Protein AF-A0A519I1E0-F1 (afdb_monomer_lite)

Radius of gyration: 13.73 Å; chains: 1; bounding box: 35×23×40 Å

Secondary structure (DSSP, 8-state):
----PPPHHHHHHHHHHH-TT---EEEEE-TTS-EEEE----GGGEETTTEE-HHHHHHHHHHHHHHHT-

pLDDT: mean 92.92, std 9.84, range [39.12, 97.94]

Foldseek 3Di:
DPPPQDDLVRLQVVCCVVPVVAQKGWDDADPVLQTDIDHDDDPVQDDPPGDGDPVVVVSRVVSRVVSSVD

Structure (mmCIF, N/CA/C/O backbone):
data_AF-A0A519I1E0-F1
#
_entry.id   AF-A0A519I1E0-F1
#
loop_
_atom_site.group_PDB
_atom_site.id
_atom_site.type_symbol
_atom_site.label_atom_id
_atom_site.label_alt_id
_atom_site.label_comp_id
_atom_site.label_asym_id
_atom_site.label_entity_id
_atom_site.label_seq_id
_atom_site.pdbx_PDB_ins_code
_atom_site.Cartn_x
_atom_site.Cartn_y
_atom_site.Cartn_z
_atom_site.occupancy
_atom_site.B_iso_or_equiv
_atom_site.auth_seq_id
_atom_site.auth_comp_id
_atom_site.auth_asym_id
_atom_site.auth_atom_id
_atom_site.pdbx_PDB_model_num
ATOM 1 N N . MET A 1 1 ? 24.081 0.880 -21.069 1.00 39.12 1 MET A N 1
ATOM 2 C CA . MET A 1 1 ? 23.262 -0.198 -20.486 1.00 39.12 1 MET A CA 1
ATOM 3 C C . MET A 1 1 ? 21.918 0.442 -20.230 1.00 39.12 1 MET A C 1
ATOM 5 O O . MET A 1 1 ? 21.868 1.362 -19.429 1.00 39.12 1 MET A O 1
ATOM 9 N N . THR A 1 2 ? 20.903 0.126 -21.029 1.00 48.09 2 THR A N 1
ATOM 10 C CA . THR A 1 2 ? 19.559 0.663 -20.793 1.00 48.09 2 THR A CA 1
ATOM 11 C C . THR A 1 2 ? 19.041 -0.062 -19.563 1.00 48.09 2 THR A C 1
ATOM 13 O O . THR A 1 2 ? 18.803 -1.265 -19.640 1.00 48.09 2 THR A O 1
ATOM 16 N N . GLU A 1 3 ? 18.991 0.614 -18.418 1.00 65.69 3 GLU A N 1
ATOM 17 C CA . GLU A 1 3 ? 18.347 0.048 -17.238 1.00 65.69 3 GLU A CA 1
ATOM 18 C C . GLU A 1 3 ? 16.874 -0.142 -17.585 1.00 65.69 3 GLU A C 1
ATOM 20 O O . GLU A 1 3 ? 16.152 0.813 -17.870 1.00 65.69 3 GLU A O 1
ATOM 25 N N . HIS A 1 4 ? 16.465 -1.401 -17.701 1.00 76.19 4 HIS A N 1
ATOM 26 C CA . HIS A 1 4 ? 15.080 -1.742 -17.947 1.00 76.19 4 HIS A CA 1
ATOM 27 C C . HIS A 1 4 ? 14.348 -1.609 -16.616 1.00 76.19 4 HIS A C 1
ATOM 29 O O . HIS A 1 4 ? 14.401 -2.517 -15.791 1.00 76.19 4 HIS A O 1
ATOM 35 N N . ARG A 1 5 ? 13.737 -0.443 -16.391 1.00 82.62 5 ARG A N 1
ATOM 36 C CA . ARG A 1 5 ? 12.877 -0.224 -15.231 1.00 82.62 5 ARG A CA 1
ATOM 37 C C . ARG A 1 5 ? 11.568 -0.995 -15.430 1.00 82.62 5 ARG A C 1
ATOM 39 O O . ARG A 1 5 ? 10.977 -0.855 -16.507 1.00 82.62 5 ARG A O 1
ATOM 46 N N . PRO A 1 6 ? 11.111 -1.765 -14.431 1.00 91.25 6 PRO A N 1
ATOM 47 C CA . PRO A 1 6 ? 9.825 -2.438 -14.502 1.00 91.25 6 PRO A CA 1
ATOM 48 C C . PRO A 1 6 ? 8.678 -1.447 -14.716 1.00 91.25 6 PRO A C 1
ATOM 50 O O . PRO A 1 6 ? 8.670 -0.335 -14.183 1.00 91.25 6 PRO A O 1
ATOM 53 N N . THR A 1 7 ? 7.682 -1.859 -15.488 1.00 93.50 7 THR A N 1
ATOM 54 C CA . THR A 1 7 ? 6.433 -1.111 -15.643 1.00 93.50 7 THR A CA 1
ATOM 55 C C . THR A 1 7 ? 5.541 -1.267 -14.411 1.00 93.50 7 THR A C 1
ATOM 57 O O . THR A 1 7 ? 5.662 -2.225 -13.644 1.00 93.50 7 THR A O 1
ATOM 60 N N . HIS A 1 8 ? 4.570 -0.361 -14.260 1.00 95.25 8 HIS A N 1
ATOM 61 C CA . HIS A 1 8 ? 3.522 -0.477 -13.238 1.00 95.25 8 HIS A CA 1
ATOM 62 C C . HIS A 1 8 ? 2.850 -1.856 -13.249 1.00 95.25 8 HIS A C 1
ATOM 64 O O . HIS A 1 8 ? 2.733 -2.493 -12.205 1.00 95.25 8 HIS A O 1
ATOM 70 N N . ALA A 1 9 ? 2.483 -2.357 -14.432 1.00 95.44 9 ALA A N 1
ATOM 71 C CA . ALA A 1 9 ? 1.811 -3.645 -14.572 1.00 95.44 9 ALA A CA 1
ATOM 72 C C . ALA A 1 9 ? 2.693 -4.823 -14.129 1.00 95.44 9 ALA A C 1
ATOM 74 O O . ALA A 1 9 ? 2.195 -5.756 -13.500 1.00 95.44 9 ALA A O 1
ATOM 75 N N . GLU A 1 10 ? 3.992 -4.781 -14.431 1.00 95.44 10 GLU A N 1
ATOM 76 C CA . GLU A 1 10 ? 4.944 -5.815 -14.014 1.00 95.44 10 GLU A CA 1
ATOM 77 C C . GLU A 1 10 ? 5.130 -5.823 -12.495 1.00 95.44 10 GLU A C 1
ATOM 79 O O . GLU A 1 10 ? 5.064 -6.889 -11.885 1.00 95.44 10 GLU A O 1
ATOM 84 N N . LEU A 1 11 ? 5.276 -4.652 -11.869 1.00 94.94 11 LEU A N 1
ATOM 85 C CA . LEU A 1 11 ? 5.416 -4.548 -10.414 1.00 94.94 11 LEU A CA 1
ATOM 86 C C . LEU A 1 11 ? 4.121 -4.902 -9.676 1.00 94.94 11 LEU A C 1
ATOM 88 O O . LEU A 1 11 ? 4.162 -5.616 -8.675 1.00 94.94 11 LEU A O 1
ATOM 92 N N . ALA A 1 12 ? 2.963 -4.479 -10.185 1.00 95.12 12 ALA A N 1
ATOM 93 C CA . ALA A 1 12 ? 1.671 -4.855 -9.618 1.00 95.12 12 ALA A CA 1
ATOM 94 C C . ALA A 1 12 ? 1.437 -6.375 -9.699 1.00 95.12 12 ALA A C 1
ATOM 96 O O . ALA A 1 12 ? 0.996 -6.989 -8.724 1.00 95.12 12 ALA A O 1
ATOM 97 N N . ALA A 1 13 ? 1.774 -6.999 -10.834 1.00 95.31 13 ALA A N 1
ATOM 98 C CA . ALA A 1 13 ? 1.693 -8.450 -10.996 1.00 95.31 13 ALA A CA 1
ATOM 99 C C . ALA A 1 13 ? 2.676 -9.185 -10.073 1.00 95.31 13 ALA A C 1
ATOM 101 O O . ALA A 1 13 ? 2.310 -10.189 -9.461 1.00 95.31 13 ALA A O 1
ATOM 102 N N . PHE A 1 14 ? 3.896 -8.664 -9.934 1.00 94.19 14 PHE A N 1
ATOM 103 C CA . PHE A 1 14 ? 4.906 -9.199 -9.029 1.00 94.19 14 PHE A CA 1
ATOM 104 C C . PHE A 1 14 ? 4.438 -9.161 -7.566 1.0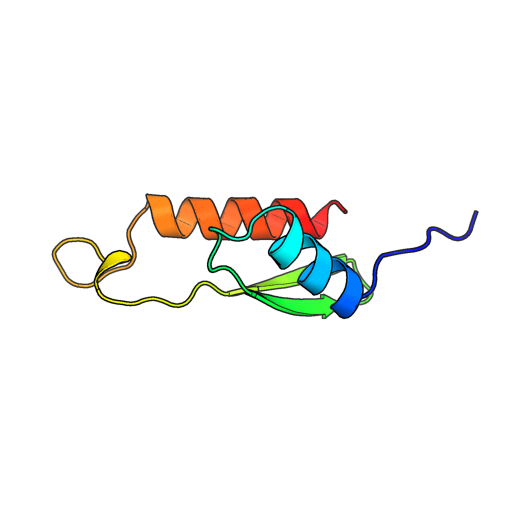0 94.19 14 PHE A C 1
ATOM 106 O O . PHE A 1 14 ? 4.499 -10.181 -6.881 1.00 94.19 14 PHE A O 1
ATOM 113 N N . LEU A 1 15 ? 3.900 -8.028 -7.094 1.00 94.62 15 LEU A N 1
ATOM 114 C CA . LEU A 1 15 ? 3.389 -7.907 -5.724 1.00 94.62 15 LEU A CA 1
ATOM 115 C C . LEU A 1 15 ? 2.279 -8.922 -5.434 1.00 94.62 15 LEU A C 1
ATOM 117 O O . LEU A 1 15 ? 2.269 -9.527 -4.363 1.00 94.62 15 LEU A O 1
ATOM 121 N N . LEU A 1 16 ? 1.370 -9.136 -6.389 1.00 94.19 16 LEU A N 1
ATOM 122 C CA . LEU A 1 16 ? 0.290 -10.113 -6.252 1.00 94.19 16 LEU A CA 1
ATOM 123 C C . LEU A 1 16 ? 0.809 -11.560 -6.213 1.00 94.19 16 LEU A C 1
ATOM 125 O O . LEU A 1 16 ? 0.259 -12.383 -5.480 1.00 94.19 16 LEU A O 1
ATOM 129 N N . ALA A 1 17 ? 1.838 -11.874 -7.003 1.00 95.50 17 ALA A N 1
ATOM 130 C CA . ALA A 1 17 ? 2.407 -13.215 -7.097 1.00 9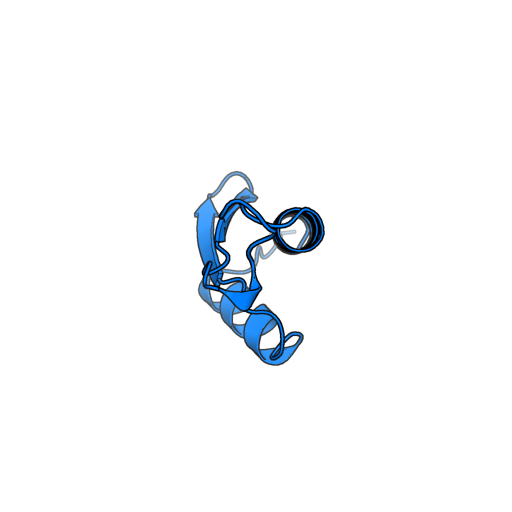5.50 17 ALA A CA 1
ATOM 131 C C . ALA A 1 17 ? 3.253 -13.584 -5.868 1.00 95.50 17 ALA A C 1
ATOM 133 O O . ALA A 1 17 ? 3.075 -14.664 -5.304 1.00 95.50 17 ALA A O 1
ATOM 134 N N . GLU A 1 18 ? 4.139 -12.685 -5.437 1.00 94.81 18 GLU A N 1
ATOM 135 C CA . GLU A 1 18 ? 5.098 -12.952 -4.357 1.00 94.81 18 GLU A CA 1
ATOM 136 C C . GLU A 1 18 ? 4.523 -12.663 -2.963 1.00 94.81 18 GLU A C 1
ATOM 138 O O . GLU A 1 18 ? 4.915 -13.287 -1.974 1.00 94.81 18 GLU A O 1
ATOM 143 N N . PHE A 1 19 ? 3.550 -11.750 -2.867 1.00 93.25 19 PHE A N 1
ATOM 144 C CA . PHE A 1 19 ? 2.921 -11.363 -1.604 1.00 93.25 19 PHE A CA 1
ATOM 145 C C . PHE A 1 19 ? 1.386 -11.436 -1.671 1.00 93.25 19 PHE A C 1
ATOM 147 O O . PHE A 1 19 ? 0.718 -10.445 -1.376 1.00 93.25 19 PHE A O 1
ATOM 154 N N . PRO A 1 20 ? 0.778 -12.601 -1.969 1.00 92.75 20 PRO A N 1
ATOM 155 C CA . PRO A 1 20 ? -0.677 -12.729 -2.128 1.00 92.75 20 PRO A CA 1
ATOM 156 C C . PRO A 1 20 ? -1.480 -12.379 -0.859 1.00 92.75 20 PRO A C 1
ATOM 158 O O . PRO A 1 20 ? -2.667 -12.071 -0.929 1.00 92.75 20 PRO A O 1
ATOM 161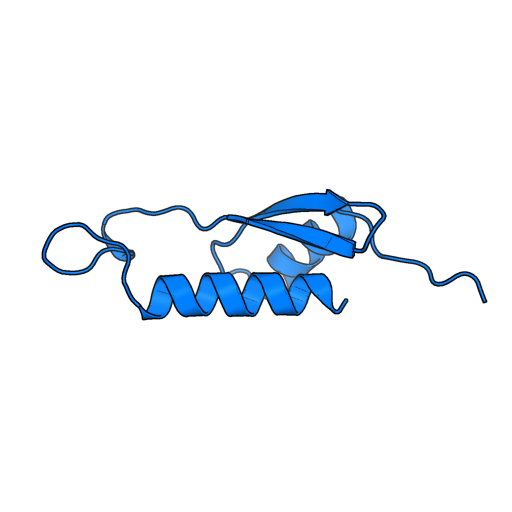 N N . GLN A 1 21 ? -0.847 -12.431 0.317 1.00 89.94 21 GLN A N 1
ATOM 162 C CA . GLN A 1 21 ? -1.420 -12.010 1.600 1.00 89.94 21 GLN A CA 1
ATOM 163 C C . GLN A 1 21 ? -1.385 -10.492 1.829 1.00 89.94 21 GLN A C 1
ATOM 165 O O . GLN A 1 21 ? -2.071 -9.989 2.723 1.00 89.94 21 GLN A O 1
ATOM 170 N N . ASN A 1 22 ? -0.553 -9.766 1.082 1.00 91.06 22 ASN A N 1
ATOM 171 C CA . ASN A 1 22 ? -0.433 -8.326 1.202 1.00 91.06 22 ASN A CA 1
ATOM 172 C C . ASN A 1 22 ? -1.612 -7.661 0.487 1.00 91.06 22 ASN A C 1
ATOM 174 O O . ASN A 1 22 ? -1.942 -7.987 -0.648 1.00 91.06 22 ASN A O 1
ATOM 178 N N . ARG A 1 23 ? -2.257 -6.719 1.172 1.00 94.31 23 ARG A N 1
ATOM 179 C CA . ARG A 1 23 ? -3.412 -5.986 0.641 1.00 94.31 23 ARG A CA 1
ATOM 180 C C . ARG A 1 23 ? -3.025 -4.662 -0.013 1.00 94.31 23 ARG A C 1
ATOM 182 O O . ARG A 1 23 ? -3.917 -3.940 -0.444 1.00 94.31 23 ARG A O 1
ATOM 189 N N . CYS A 1 24 ? -1.738 -4.317 -0.030 1.00 96.75 24 CYS A N 1
ATOM 190 C CA . CYS A 1 24 ? -1.283 -3.087 -0.656 1.00 96.75 24 CYS A CA 1
ATOM 191 C C . CYS A 1 24 ? -1.447 -3.148 -2.179 1.00 96.75 24 CYS A C 1
ATOM 193 O O . CYS A 1 24 ? -1.177 -4.179 -2.795 1.00 96.75 24 CYS A O 1
ATOM 195 N N . THR A 1 25 ? -1.848 -2.032 -2.774 1.00 96.44 25 THR A N 1
ATOM 196 C CA . THR A 1 25 ? -1.975 -1.846 -4.218 1.00 96.44 25 THR A CA 1
ATOM 197 C C . THR A 1 25 ? -0.989 -0.792 -4.690 1.00 96.44 25 THR A C 1
ATOM 199 O O . THR A 1 25 ? -0.777 0.222 -4.025 1.00 96.44 25 THR A O 1
ATOM 202 N N . LEU A 1 26 ? -0.352 -1.055 -5.828 1.00 96.81 26 LEU A N 1
ATOM 203 C CA . LEU A 1 26 ? 0.460 -0.069 -6.523 1.00 96.81 26 LEU A CA 1
ATOM 204 C C . LEU A 1 26 ? -0.471 0.796 -7.377 1.00 96.81 26 LEU A C 1
ATOM 206 O O . LEU A 1 26 ? -1.104 0.289 -8.302 1.00 96.81 26 LEU A O 1
ATOM 210 N N . GLU A 1 27 ? -0.548 2.083 -7.069 1.00 97.25 27 GLU A N 1
ATOM 211 C CA . GLU A 1 27 ? -1.410 3.030 -7.777 1.00 97.25 27 GLU A CA 1
ATOM 212 C C . GLU A 1 27 ? -0.656 3.687 -8.936 1.00 97.25 27 GLU A C 1
ATOM 214 O O . GLU A 1 27 ? -1.140 3.672 -10.064 1.00 97.25 27 GLU A O 1
ATOM 219 N N . GLU A 1 28 ? 0.555 4.197 -8.688 1.00 96.44 28 GLU A N 1
ATOM 220 C CA . GLU A 1 28 ? 1.318 4.984 -9.667 1.00 96.44 28 GLU A CA 1
ATOM 221 C C . GLU A 1 28 ? 2.824 4.689 -9.582 1.00 96.44 28 GLU A C 1
ATOM 223 O O . GLU A 1 28 ? 3.346 4.365 -8.510 1.00 96.44 28 GLU A O 1
ATOM 228 N N . ILE A 1 29 ? 3.508 4.807 -10.726 1.00 95.19 29 ILE A N 1
ATOM 229 C CA . ILE A 1 29 ? 4.972 4.860 -10.845 1.00 95.19 29 ILE A CA 1
ATOM 230 C C . ILE A 1 29 ? 5.314 6.000 -11.799 1.00 95.19 29 ILE A C 1
ATOM 232 O O . ILE A 1 29 ? 4.864 5.989 -12.948 1.00 95.19 29 ILE A O 1
ATOM 236 N N . ASP A 1 30 ? 6.155 6.919 -11.343 1.00 92.94 30 ASP A N 1
ATOM 237 C CA . ASP A 1 30 ? 6.616 8.058 -12.127 1.00 92.94 30 ASP A CA 1
ATOM 238 C C . ASP A 1 30 ? 7.990 7.817 -12.773 1.00 92.94 30 ASP A C 1
ATOM 240 O O . ASP A 1 30 ? 8.778 6.942 -12.391 1.00 92.94 30 ASP A O 1
ATOM 244 N N . GLU A 1 31 ? 8.312 8.637 -13.776 1.00 89.31 31 GLU A N 1
ATOM 245 C CA . GLU A 1 31 ? 9.582 8.567 -14.513 1.00 89.31 31 GLU A CA 1
ATOM 246 C C . GLU A 1 31 ? 10.812 8.827 -13.626 1.00 89.31 31 GLU A C 1
ATOM 248 O O . GLU A 1 31 ? 11.909 8.347 -13.926 1.00 89.31 31 GLU A O 1
ATOM 253 N N . ASP A 1 32 ? 10.654 9.538 -12.510 1.00 90.19 32 ASP A N 1
ATOM 254 C CA . ASP A 1 32 ? 11.728 9.802 -11.548 1.00 90.19 32 ASP A CA 1
ATOM 255 C C . ASP A 1 32 ? 11.940 8.662 -10.532 1.00 90.19 32 ASP A C 1
ATOM 257 O O . ASP A 1 32 ? 12.906 8.698 -9.770 1.00 90.19 32 ASP A O 1
ATOM 261 N N . GLY A 1 33 ? 11.105 7.617 -10.580 1.00 87.25 33 GLY A N 1
ATOM 262 C CA . GLY A 1 33 ? 11.151 6.474 -9.664 1.00 87.25 33 GLY A CA 1
ATOM 263 C C . GLY A 1 33 ? 10.276 6.641 -8.421 1.00 87.25 33 GLY A C 1
ATOM 264 O O . GLY A 1 33 ? 10.297 5.771 -7.551 1.00 87.25 33 GLY A O 1
ATOM 265 N N . SER A 1 34 ? 9.502 7.726 -8.322 1.00 93.62 34 SER A N 1
ATOM 266 C CA . SER A 1 34 ? 8.480 7.869 -7.285 1.00 93.62 34 SER A CA 1
ATOM 267 C C . SER A 1 34 ? 7.379 6.827 -7.473 1.00 93.62 34 SER A C 1
ATOM 269 O O . SER A 1 34 ? 6.986 6.513 -8.597 1.00 93.62 34 SER A O 1
ATOM 271 N N . VAL A 1 35 ? 6.880 6.283 -6.362 1.00 96.38 35 VAL A N 1
ATOM 272 C CA . VAL A 1 35 ? 5.805 5.285 -6.365 1.00 96.38 35 VAL A CA 1
ATOM 273 C C . VAL A 1 35 ? 4.712 5.679 -5.386 1.00 96.38 35 VAL A C 1
ATOM 275 O O . VAL A 1 35 ? 4.986 6.158 -4.281 1.00 96.38 35 VAL A O 1
ATOM 278 N N . VAL A 1 36 ? 3.465 5.429 -5.773 1.00 97.75 36 VAL A N 1
ATOM 279 C CA . VAL A 1 36 ? 2.299 5.599 -4.906 1.00 97.75 36 VAL A CA 1
ATOM 280 C C . VAL A 1 36 ? 1.734 4.225 -4.596 1.00 97.75 36 VAL A C 1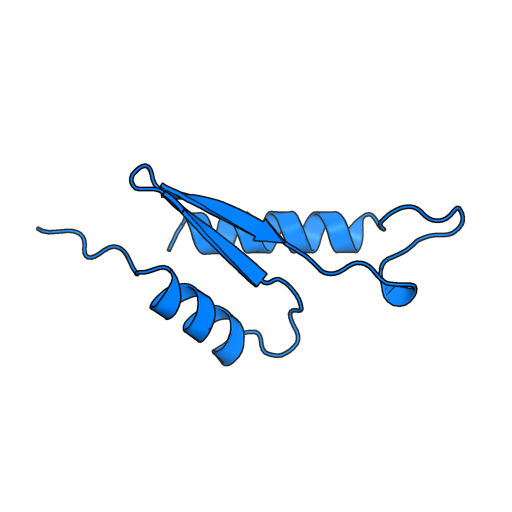
ATOM 282 O O . VAL A 1 36 ? 1.312 3.494 -5.489 1.00 97.75 36 VAL A O 1
ATOM 285 N N . VAL A 1 37 ? 1.717 3.874 -3.313 1.00 97.94 37 VAL A N 1
ATOM 286 C CA . VAL A 1 37 ? 1.145 2.622 -2.813 1.00 97.94 37 VAL A CA 1
ATOM 287 C C . VAL A 1 37 ? 0.005 2.946 -1.856 1.00 97.94 37 VAL A C 1
ATOM 289 O O . VAL A 1 37 ? 0.110 3.864 -1.039 1.00 97.94 37 VAL A O 1
ATOM 292 N N . ALA A 1 38 ? -1.079 2.180 -1.935 1.00 97.75 38 ALA A N 1
ATOM 293 C CA . ALA A 1 38 ? -2.232 2.295 -1.053 1.00 97.75 38 ALA A CA 1
ATOM 294 C C . ALA A 1 38 ? -2.464 0.995 -0.274 1.00 97.75 38 ALA A C 1
ATOM 296 O O . ALA A 1 38 ? -2.139 -0.090 -0.740 1.00 97.75 38 ALA A O 1
ATOM 297 N N . HIS A 1 39 ? -3.056 1.094 0.920 1.00 97.56 39 HIS A N 1
ATOM 298 C CA . HIS A 1 39 ? -3.540 -0.054 1.690 1.00 97.56 39 HIS A CA 1
ATOM 299 C C . HIS A 1 39 ? -5.016 0.169 2.052 1.00 97.56 39 HIS A C 1
ATOM 301 O O . HIS A 1 39 ? -5.316 1.135 2.760 1.00 97.56 39 HIS A O 1
ATOM 307 N N . PRO A 1 40 ? -5.954 -0.689 1.611 1.00 96.25 40 PRO A N 1
ATOM 308 C CA . PRO A 1 40 ? -7.365 -0.554 1.957 1.00 96.25 40 PRO A CA 1
ATOM 309 C C . PRO A 1 40 ? -7.594 -0.695 3.466 1.00 96.25 40 PRO A C 1
ATOM 311 O O . PRO A 1 40 ? -7.303 -1.737 4.051 1.00 96.25 40 PRO A O 1
ATOM 314 N N . VAL A 1 41 ? -8.167 0.333 4.092 1.00 96.44 41 VAL A N 1
ATOM 315 C CA . VAL A 1 41 ? -8.449 0.352 5.535 1.00 96.44 41 VAL A CA 1
ATOM 316 C C . VAL A 1 41 ? -9.889 -0.085 5.800 1.00 96.44 41 VAL A C 1
ATOM 318 O O . VAL A 1 41 ? -10.837 0.567 5.365 1.00 96.44 41 VAL A O 1
ATOM 321 N N . GLY A 1 42 ? -10.052 -1.175 6.547 1.00 95.81 42 GLY A N 1
ATOM 322 C CA . GLY A 1 42 ? -11.303 -1.604 7.167 1.00 95.81 42 GLY A CA 1
ATOM 323 C C . GLY A 1 42 ? -11.124 -1.817 8.671 1.00 95.81 42 GLY A C 1
ATOM 324 O O . GLY A 1 42 ? -10.106 -1.448 9.252 1.00 95.81 42 GLY A O 1
ATOM 325 N N . GLU A 1 43 ? -12.108 -2.435 9.328 1.00 96.00 43 GLU A N 1
ATOM 326 C CA . GLU A 1 43 ? -12.095 -2.623 10.791 1.00 96.00 43 GLU A CA 1
ATOM 327 C C . GLU A 1 43 ? -10.846 -3.354 11.309 1.00 96.00 43 GLU A C 1
ATOM 329 O O . GLU A 1 43 ? -10.379 -3.078 12.412 1.00 96.00 43 GLU A O 1
ATOM 334 N N . ARG A 1 44 ? -10.275 -4.258 10.503 1.00 94.69 44 ARG A N 1
ATOM 335 C CA . ARG A 1 44 ? -9.097 -5.067 10.861 1.00 94.69 44 ARG A CA 1
ATOM 336 C C . ARG A 1 44 ? -7.802 -4.258 10.907 1.00 94.69 44 ARG A C 1
ATOM 338 O O . ARG A 1 44 ? -6.841 -4.690 11.537 1.00 94.69 44 ARG A O 1
ATOM 345 N N . GLU A 1 45 ? -7.774 -3.107 10.246 1.00 97.44 45 GLU A N 1
ATOM 346 C CA . GLU A 1 45 ? -6.604 -2.239 10.149 1.00 97.44 45 GLU A CA 1
ATOM 347 C C . GLU A 1 45 ? -6.587 -1.145 11.234 1.00 97.44 45 GLU A C 1
ATOM 349 O O . GLU A 1 45 ? -5.581 -0.443 11.404 1.00 97.44 45 GLU A O 1
ATOM 354 N N . LEU A 1 46 ? -7.687 -1.005 11.985 1.00 97.88 46 LEU A N 1
ATOM 355 C CA . LEU A 1 46 ? -7.884 0.043 12.981 1.00 97.88 46 LEU A CA 1
ATOM 356 C C . LEU A 1 46 ? -7.458 -0.390 14.389 1.00 97.88 46 LEU A C 1
ATOM 358 O O . LEU A 1 46 ? -7.569 -1.546 14.790 1.00 97.88 46 LEU A O 1
ATOM 362 N N . ARG A 1 47 ? -7.019 0.589 15.181 1.00 96.12 47 ARG A N 1
ATOM 363 C CA . ARG A 1 47 ? -6.849 0.466 16.638 1.00 96.12 47 ARG A CA 1
ATOM 364 C C . ARG A 1 47 ? -8.055 1.067 17.380 1.00 96.12 47 ARG A C 1
ATOM 366 O O . ARG A 1 47 ? -8.827 1.818 16.769 1.00 96.12 47 ARG A O 1
ATOM 373 N N . PRO A 1 48 ? -8.209 0.817 18.698 1.00 96.00 48 PRO A N 1
ATOM 374 C CA . PRO A 1 48 ? -9.225 1.496 19.499 1.00 96.00 48 PRO A CA 1
ATOM 375 C C . PRO A 1 48 ? -9.184 3.016 19.284 1.00 96.00 48 PRO A C 1
ATO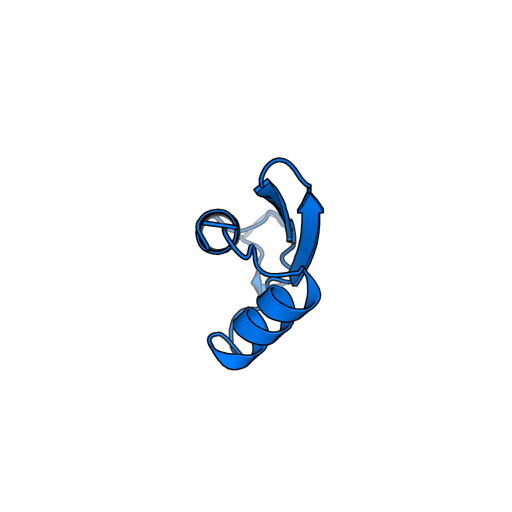M 377 O O . PRO A 1 48 ? -8.116 3.627 19.335 1.00 96.00 48 PRO A O 1
ATOM 380 N N . GLY A 1 49 ? -10.345 3.611 18.997 1.00 95.12 49 GLY A N 1
ATOM 381 C CA . GLY A 1 49 ? -10.464 5.024 18.613 1.00 95.12 49 GLY A CA 1
ATOM 382 C C . GLY A 1 49 ? -10.498 5.293 17.102 1.00 95.12 49 GLY A C 1
ATOM 383 O O . GLY A 1 49 ? -10.507 6.454 16.710 1.00 95.12 49 GLY A O 1
ATOM 384 N N . GLY A 1 50 ? -10.527 4.259 16.252 1.00 95.88 50 GLY A N 1
ATOM 385 C CA . GLY A 1 50 ? -10.865 4.399 14.827 1.00 95.88 50 GLY A CA 1
ATOM 386 C C . GLY A 1 50 ? -9.755 4.975 13.944 1.00 95.88 50 GLY A C 1
ATOM 387 O O . GLY A 1 50 ? -10.033 5.515 12.880 1.00 95.88 50 GLY A O 1
ATOM 388 N N . THR A 1 51 ? -8.497 4.875 14.373 1.00 97.19 51 THR A N 1
ATOM 389 C CA . THR A 1 51 ? -7.331 5.310 13.582 1.00 97.19 51 THR A CA 1
ATOM 390 C C . THR A 1 51 ? -6.548 4.110 13.068 1.00 97.19 51 THR A C 1
ATOM 392 O O . THR A 1 51 ? -6.627 3.027 13.649 1.00 97.19 51 THR A O 1
ATOM 395 N N . VAL A 1 52 ? -5.785 4.295 11.989 1.00 97.88 52 VAL A N 1
ATOM 396 C CA . VAL A 1 52 ? -4.946 3.235 11.411 1.00 97.88 52 VAL A CA 1
ATOM 397 C C . VAL A 1 52 ? -3.899 2.782 12.430 1.00 97.88 52 VAL A C 1
ATOM 399 O O . VAL A 1 52 ? -3.293 3.595 13.135 1.00 97.88 52 VAL A O 1
ATOM 402 N N . SER A 1 53 ? -3.715 1.469 12.547 1.00 97.69 53 SER A N 1
ATOM 403 C CA . SER A 1 53 ? -2.734 0.898 13.464 1.00 97.69 53 SER A CA 1
ATOM 404 C C . SER A 1 53 ? -1.294 1.172 13.002 1.00 97.69 53 SER A C 1
ATOM 406 O O . SER A 1 53 ? -0.999 1.241 11.810 1.00 97.69 53 SER A O 1
ATOM 408 N N . GLY A 1 54 ? -0.371 1.302 13.961 1.00 97.88 54 GLY A N 1
ATOM 409 C CA . GLY A 1 54 ? 1.063 1.444 13.676 1.00 97.88 54 GLY A CA 1
ATOM 410 C C . GLY A 1 54 ? 1.627 0.331 12.780 1.00 97.88 54 GLY A C 1
ATOM 411 O O . GLY A 1 54 ? 2.314 0.655 11.816 1.00 97.88 54 GLY A O 1
ATOM 412 N N . PRO A 1 55 ? 1.304 -0.955 13.030 1.00 96.56 55 PRO A N 1
ATOM 413 C CA . PRO A 1 55 ? 1.718 -2.051 12.157 1.00 96.56 55 PRO A CA 1
ATOM 414 C C . PRO A 1 55 ? 1.254 -1.891 10.707 1.00 96.56 55 PRO A C 1
ATOM 416 O O . PRO A 1 55 ? 2.059 -2.086 9.807 1.00 96.56 55 PRO A O 1
ATOM 419 N N . VAL A 1 56 ? 0.007 -1.466 10.469 1.00 97.38 56 VAL A N 1
ATOM 420 C CA . VAL A 1 56 ? -0.496 -1.230 9.102 1.00 97.38 56 VAL A CA 1
ATOM 421 C C . VAL A 1 56 ? 0.265 -0.093 8.421 1.00 97.38 56 VAL A C 1
ATOM 423 O O . VAL A 1 56 ? 0.667 -0.242 7.270 1.00 97.38 56 VAL A O 1
ATOM 426 N N . MET A 1 57 ? 0.523 1.014 9.130 1.00 97.81 57 MET A N 1
ATOM 427 C CA . MET A 1 57 ? 1.338 2.110 8.586 1.00 97.81 57 MET A CA 1
ATOM 428 C C . MET A 1 57 ? 2.764 1.652 8.251 1.00 97.81 57 MET A C 1
ATOM 430 O O . MET A 1 57 ? 3.293 2.037 7.213 1.00 97.81 57 MET A O 1
ATOM 434 N N . MET A 1 58 ? 3.371 0.809 9.095 1.00 97.81 58 MET A N 1
ATOM 435 C CA . MET A 1 58 ? 4.709 0.269 8.841 1.00 97.81 58 MET A CA 1
ATOM 436 C C . MET A 1 58 ? 4.721 -0.683 7.642 1.00 97.81 58 MET A C 1
ATOM 438 O O . MET A 1 58 ? 5.612 -0.578 6.809 1.00 97.81 58 MET A O 1
ATOM 442 N N . THR A 1 59 ? 3.723 -1.563 7.511 1.00 96.50 59 THR A N 1
ATOM 443 C CA . THR A 1 59 ? 3.576 -2.428 6.330 1.00 96.50 59 THR A CA 1
ATOM 444 C C . THR A 1 59 ? 3.440 -1.606 5.052 1.00 96.50 59 THR A C 1
ATOM 446 O O . THR A 1 59 ? 4.109 -1.910 4.072 1.00 96.50 59 THR A O 1
ATOM 449 N N . LEU A 1 60 ? 2.620 -0.551 5.054 1.00 97.75 60 LEU A N 1
ATOM 450 C CA . LEU A 1 60 ? 2.472 0.321 3.887 1.00 97.75 60 LEU A CA 1
ATOM 451 C C . LEU A 1 60 ? 3.802 0.995 3.507 1.00 97.75 60 LEU A C 1
ATOM 453 O O . LEU A 1 60 ? 4.166 1.003 2.334 1.00 97.75 60 LEU A O 1
ATOM 457 N N . ALA A 1 61 ? 4.537 1.521 4.492 1.00 97.75 61 ALA A N 1
ATOM 458 C CA . ALA A 1 61 ? 5.832 2.160 4.259 1.00 97.75 61 ALA A CA 1
ATOM 459 C C . ALA A 1 61 ? 6.894 1.179 3.733 1.00 97.75 61 ALA A C 1
ATOM 461 O O . ALA A 1 61 ? 7.629 1.515 2.807 1.00 97.75 61 ALA A O 1
ATOM 462 N N . ASP A 1 62 ? 6.956 -0.027 4.300 1.00 96.94 62 ASP A N 1
ATOM 463 C CA . ASP A 1 62 ? 7.893 -1.078 3.890 1.00 96.94 62 ASP A CA 1
ATOM 464 C C . ASP A 1 62 ? 7.637 -1.523 2.444 1.00 96.94 62 ASP A C 1
ATOM 466 O O . ASP A 1 62 ? 8.552 -1.561 1.627 1.00 96.94 62 ASP A O 1
ATOM 470 N N . VAL A 1 63 ? 6.370 -1.749 2.086 1.00 96.56 63 VAL A N 1
ATOM 471 C CA . VAL A 1 63 ? 5.987 -2.137 0.721 1.00 96.56 63 VAL A CA 1
ATOM 472 C C . VAL A 1 63 ? 6.279 -1.018 -0.276 1.00 96.56 63 VAL A C 1
ATOM 474 O O . VAL A 1 63 ? 6.817 -1.293 -1.344 1.00 96.56 63 VAL A O 1
ATOM 477 N N . ALA A 1 64 ? 5.968 0.237 0.061 1.00 96.62 64 ALA A N 1
ATOM 478 C CA . ALA A 1 64 ? 6.268 1.373 -0.809 1.00 96.62 64 ALA A CA 1
ATOM 479 C C . ALA A 1 64 ? 7.771 1.491 -1.090 1.00 96.62 64 ALA A C 1
ATOM 481 O O . ALA A 1 64 ? 8.173 1.632 -2.243 1.00 96.62 64 ALA A O 1
ATOM 482 N N . LEU A 1 65 ? 8.606 1.364 -0.053 1.00 96.56 65 LEU A N 1
ATOM 483 C CA . LEU A 1 65 ? 10.056 1.391 -0.221 1.00 96.56 65 LEU A CA 1
ATOM 484 C C . LEU A 1 65 ? 10.556 0.191 -1.029 1.00 96.56 65 LEU A C 1
ATOM 486 O O . LEU A 1 65 ? 11.414 0.360 -1.887 1.00 96.56 65 LEU A O 1
ATOM 490 N N . TYR A 1 66 ? 10.016 -1.002 -0.776 1.00 95.12 66 TYR A N 1
ATOM 491 C CA . TYR A 1 66 ? 10.391 -2.212 -1.497 1.00 95.12 66 TYR A CA 1
ATOM 492 C C . TYR A 1 66 ? 10.117 -2.087 -3.001 1.00 95.12 66 TYR A C 1
ATOM 494 O O . TYR A 1 66 ? 10.970 -2.443 -3.804 1.00 95.12 66 TYR A O 1
ATOM 502 N N . VAL A 1 67 ? 8.968 -1.524 -3.388 1.00 94.88 67 VAL A N 1
ATOM 503 C CA . VAL A 1 67 ? 8.652 -1.264 -4.802 1.00 94.88 67 VAL A CA 1
ATOM 504 C C . VAL A 1 67 ? 9.560 -0.183 -5.388 1.00 94.88 67 VAL A C 1
ATOM 506 O O . VAL A 1 67 ? 10.003 -0.325 -6.518 1.00 94.88 67 VAL A O 1
ATOM 509 N N . ALA A 1 68 ? 9.871 0.873 -4.630 1.00 94.38 68 ALA A N 1
ATOM 510 C CA . ALA A 1 68 ? 10.695 1.985 -5.111 1.00 94.38 68 ALA A CA 1
ATOM 511 C C . ALA A 1 68 ? 12.159 1.605 -5.419 1.00 94.38 68 ALA A C 1
ATOM 513 O O . ALA A 1 68 ? 12.840 2.345 -6.126 1.00 94.38 68 ALA A O 1
ATOM 514 N N . VAL A 1 69 ? 12.669 0.499 -4.861 1.00 92.62 69 VAL A N 1
ATOM 515 C CA . VAL A 1 69 ? 14.057 0.039 -5.072 1.00 92.62 69 VAL A CA 1
ATOM 516 C C . VAL A 1 69 ? 14.196 -1.087 -6.105 1.00 92.62 69 VAL A C 1
ATOM 518 O O . VAL A 1 69 ? 15.320 -1.539 -6.337 1.00 92.62 69 VAL A O 1
ATOM 521 N N . LEU A 1 70 ? 13.086 -1.554 -6.685 1.00 88.81 70 LEU A N 1
ATOM 522 C CA . LEU A 1 70 ? 13.047 -2.557 -7.757 1.00 88.81 70 LEU A CA 1
ATOM 523 C C . LEU A 1 70 ? 13.042 -1.898 -9.142 1.00 88.81 70 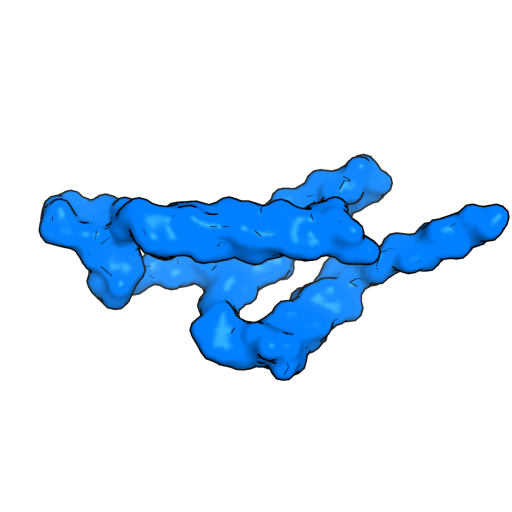LEU A C 1
ATOM 525 O O . LEU A 1 70 ? 13.688 -2.475 -10.045 1.00 88.81 70 LEU A O 1
#

Sequence (70 aa):
MTEHRPTHAELAAFLLAEFPQNRCTLEEIDEDGSVVVAHPVGERELRPGGTVSGPVMMTLADVALYVAVL